Protein AF-A0A428YZC4-F1 (afdb_monomer)

Mean predicted aligned error: 5.6 Å

Secondary structure (DSSP, 8-state):
-PEEE-HHHHHHHHHTT--EEEE-TTTEEE-HHHHHHHHHHT-EEEE--TT---

Structure (mmCIF, N/CA/C/O backbone):
data_AF-A0A428YZC4-F1
#
_entry.id   AF-A0A428YZC4-F1
#
loop_
_atom_site.group_PDB
_atom_site.id
_atom_site.type_symbol
_atom_site.label_atom_id
_atom_site.label_alt_id
_atom_site.label_comp_id
_atom_site.label_asym_id
_atom_site.label_entity_id
_atom_site.label_seq_id
_atom_site.pdbx_PDB_ins_code
_atom_site.Cartn_x
_atom_site.Cartn_y
_atom_site.Cartn_z
_atom_site.occupancy
_atom_site.B_iso_or_equiv
_atom_site.auth_seq_id
_atom_site.auth_comp_id
_atom_site.auth_asym_id
_atom_site.auth_atom_id
_atom_site.pdbx_PDB_model_num
ATOM 1 N N . MET A 1 1 ? 11.854 -4.676 -16.490 1.00 76.06 1 MET A N 1
ATOM 2 C CA . MET A 1 1 ? 12.187 -3.826 -15.322 1.00 76.06 1 MET A CA 1
ATOM 3 C C . MET A 1 1 ? 11.241 -4.201 -14.192 1.00 76.06 1 MET A C 1
ATOM 5 O O . MET A 1 1 ? 10.072 -4.408 -14.486 1.00 76.06 1 MET A O 1
ATOM 9 N N . LYS A 1 2 ? 11.727 -4.369 -12.954 1.00 77.94 2 LYS A N 1
ATOM 10 C CA . LYS A 1 2 ? 10.854 -4.666 -11.804 1.00 77.94 2 LYS A CA 1
ATOM 11 C C . LYS A 1 2 ? 10.187 -3.379 -11.317 1.00 77.94 2 LYS A C 1
ATOM 13 O O . LYS A 1 2 ? 10.837 -2.336 -11.316 1.00 77.94 2 LYS A O 1
ATOM 18 N N . LYS A 1 3 ? 8.919 -3.446 -10.916 1.00 87.56 3 LYS A N 1
ATOM 19 C CA . LYS A 1 3 ? 8.180 -2.304 -10.364 1.00 87.56 3 LYS A CA 1
ATOM 20 C C . LYS A 1 3 ? 8.522 -2.148 -8.881 1.00 87.56 3 LYS A C 1
ATOM 22 O O . LYS A 1 3 ? 8.388 -3.101 -8.124 1.00 87.56 3 LYS A O 1
ATOM 27 N N . LEU A 1 4 ? 8.993 -0.980 -8.462 1.00 90.88 4 LEU A N 1
ATOM 28 C CA . LEU A 1 4 ? 9.203 -0.688 -7.044 1.00 90.88 4 LEU A CA 1
ATOM 29 C C . LEU A 1 4 ? 7.898 -0.141 -6.462 1.00 90.88 4 LEU A C 1
ATOM 31 O O . LEU A 1 4 ? 7.317 0.769 -7.042 1.00 90.88 4 LEU A O 1
ATOM 35 N N . ILE A 1 5 ? 7.445 -0.715 -5.354 1.00 91.88 5 ILE A N 1
ATOM 36 C CA . ILE A 1 5 ? 6.271 -0.282 -4.599 1.00 91.88 5 ILE A CA 1
ATOM 37 C C . ILE A 1 5 ? 6.783 0.310 -3.298 1.00 91.88 5 ILE A C 1
ATOM 39 O O . ILE A 1 5 ? 7.438 -0.377 -2.509 1.00 91.88 5 ILE A O 1
ATOM 43 N N . THR A 1 6 ? 6.496 1.588 -3.098 1.00 93.88 6 THR A N 1
ATOM 44 C CA . THR A 1 6 ? 6.970 2.359 -1.954 1.00 93.88 6 THR A CA 1
ATOM 45 C C . THR A 1 6 ? 5.822 2.727 -1.024 1.00 93.88 6 THR A C 1
ATOM 47 O O . THR A 1 6 ? 4.647 2.628 -1.374 1.00 93.88 6 THR A O 1
ATOM 50 N N . ALA A 1 7 ? 6.158 3.220 0.167 1.00 94.12 7 ALA A N 1
ATOM 51 C CA . ALA A 1 7 ? 5.182 3.814 1.074 1.00 94.12 7 ALA A CA 1
ATOM 52 C C . ALA A 1 7 ? 4.362 4.933 0.416 1.00 94.12 7 ALA A C 1
ATOM 54 O O . ALA A 1 7 ? 3.186 5.094 0.734 1.00 94.12 7 ALA A O 1
ATOM 55 N N . HIS A 1 8 ? 4.955 5.688 -0.513 1.00 93.81 8 HIS A N 1
ATOM 56 C CA . HIS A 1 8 ? 4.234 6.724 -1.244 1.00 93.81 8 HIS A CA 1
ATOM 57 C C . HIS A 1 8 ? 3.112 6.129 -2.099 1.00 93.81 8 HIS A C 1
ATOM 59 O O . HIS A 1 8 ? 1.982 6.600 -2.014 1.00 93.81 8 HIS A O 1
ATOM 65 N N . ASP A 1 9 ? 3.392 5.050 -2.839 1.00 91.81 9 ASP A N 1
ATOM 66 C CA . ASP A 1 9 ? 2.395 4.360 -3.665 1.00 91.81 9 ASP A CA 1
ATOM 67 C C . ASP A 1 9 ? 1.198 3.876 -2.835 1.00 91.81 9 ASP A C 1
ATOM 69 O O . ASP A 1 9 ? 0.053 4.023 -3.258 1.00 91.81 9 ASP A O 1
ATOM 73 N N . ILE A 1 10 ? 1.448 3.345 -1.631 1.00 93.06 10 ILE A N 1
ATOM 74 C CA . ILE A 1 10 ? 0.386 2.901 -0.713 1.00 93.06 10 ILE A CA 1
ATOM 75 C C . ILE A 1 10 ? -0.467 4.083 -0.244 1.00 93.06 10 ILE A C 1
ATOM 77 O O . ILE A 1 10 ? -1.694 4.019 -0.288 1.00 93.06 10 ILE A O 1
ATOM 81 N N . ARG A 1 11 ? 0.165 5.189 0.172 1.00 92.81 11 ARG A N 1
ATOM 82 C CA . ARG A 1 11 ? -0.556 6.392 0.626 1.00 92.81 11 ARG A CA 1
ATOM 83 C C . ARG A 1 11 ? -1.372 7.006 -0.494 1.00 92.81 11 ARG A C 1
ATOM 85 O O . ARG A 1 11 ? -2.491 7.439 -0.252 1.00 92.81 11 ARG A O 1
ATOM 92 N N . GLU A 1 12 ? -0.828 7.040 -1.703 1.00 94.06 12 GLU A N 1
ATOM 93 C CA . GLU A 1 12 ? -1.550 7.519 -2.872 1.00 94.06 12 GLU A CA 1
ATOM 94 C C . GLU A 1 12 ? -2.736 6.626 -3.219 1.00 94.06 12 GLU A C 1
ATOM 96 O O . GLU A 1 12 ? -3.809 7.152 -3.498 1.00 94.06 12 GLU A O 1
ATOM 101 N N . ALA A 1 13 ? -2.569 5.302 -3.204 1.00 91.44 13 ALA A N 1
ATOM 102 C CA . ALA A 1 13 ? -3.666 4.371 -3.447 1.00 91.44 13 ALA A CA 1
ATOM 103 C C . ALA A 1 13 ? -4.777 4.569 -2.405 1.00 91.44 13 ALA A C 1
ATOM 105 O O . ALA A 1 13 ? -5.933 4.782 -2.764 1.00 91.44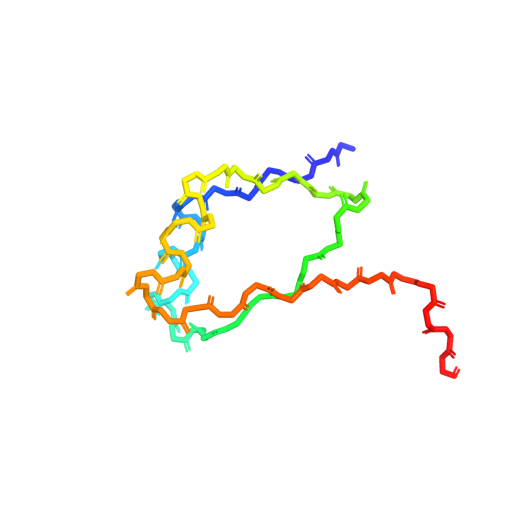 13 ALA A O 1
ATOM 106 N N . HIS A 1 14 ? -4.408 4.639 -1.126 1.00 91.62 14 HIS A N 1
ATOM 107 C CA . HIS A 1 14 ? -5.341 4.926 -0.043 1.00 91.62 14 HIS A CA 1
ATOM 108 C C . HIS A 1 14 ? -6.030 6.292 -0.196 1.00 91.62 14 HIS A C 1
ATOM 110 O O . HIS A 1 14 ? -7.241 6.406 -0.030 1.00 91.62 14 HIS A O 1
ATOM 116 N N . ALA A 1 15 ? -5.291 7.341 -0.568 1.00 92.69 15 ALA A N 1
ATOM 117 C CA . ALA A 1 15 ? -5.848 8.674 -0.810 1.00 92.69 15 ALA A CA 1
ATOM 118 C C . ALA A 1 15 ? -6.814 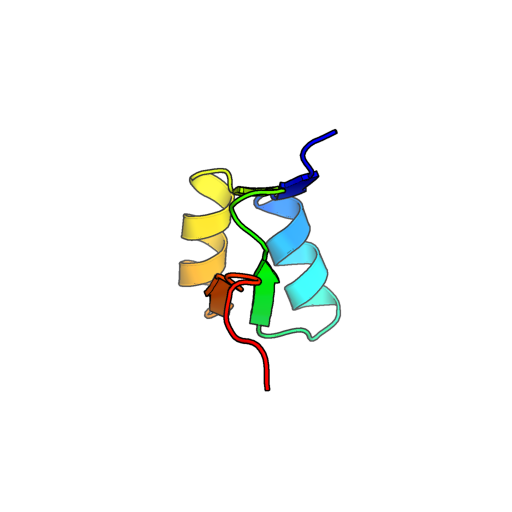8.713 -2.006 1.00 92.69 15 ALA A C 1
ATOM 120 O O . ALA A 1 15 ? -7.722 9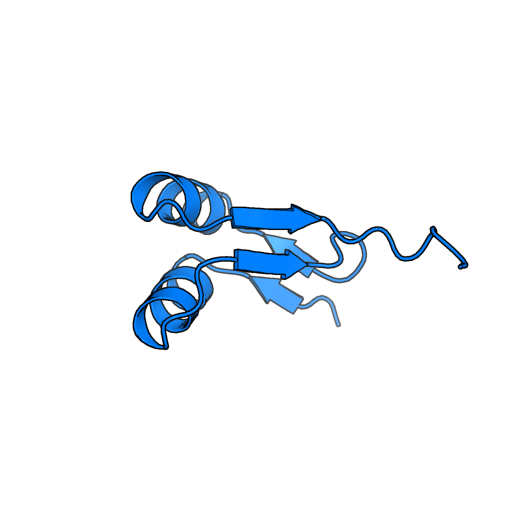.541 -2.034 1.00 92.69 15 ALA A O 1
ATOM 121 N N . ARG A 1 16 ? -6.643 7.812 -2.980 1.00 91.81 16 ARG A N 1
ATOM 122 C CA . ARG A 1 16 ? -7.582 7.614 -4.094 1.00 91.81 16 ARG A CA 1
ATOM 123 C C . ARG A 1 16 ? -8.830 6.818 -3.691 1.00 91.81 16 ARG A C 1
ATOM 125 O O . ARG A 1 16 ? -9.758 6.744 -4.489 1.00 91.81 16 ARG A O 1
ATOM 132 N N . GLY A 1 17 ? -8.869 6.268 -2.476 1.00 91.56 17 GLY A N 1
ATOM 133 C CA . GLY A 1 17 ? -9.967 5.448 -1.961 1.00 91.56 17 GLY A CA 1
ATOM 134 C C . GLY A 1 17 ? -9.761 3.940 -2.122 1.00 91.56 17 GLY A C 1
ATOM 135 O O . GLY A 1 17 ? -10.675 3.178 -1.819 1.00 91.56 17 GLY A O 1
ATOM 136 N N . GLU A 1 18 ? -8.585 3.496 -2.572 1.00 91.25 18 GLU A N 1
ATOM 137 C CA . GLU A 1 18 ? -8.262 2.071 -2.610 1.00 91.25 18 GLU A CA 1
ATOM 138 C C . GLU A 1 18 ? -7.971 1.568 -1.191 1.00 91.25 18 GLU A C 1
ATOM 140 O O . GLU A 1 18 ? -7.331 2.246 -0.391 1.00 91.25 18 GLU A O 1
ATOM 145 N N . LEU A 1 19 ? -8.401 0.348 -0.882 1.00 87.75 19 LEU A N 1
ATOM 146 C CA . LEU A 1 19 ? -8.128 -0.302 0.408 1.00 87.75 19 LEU A CA 1
ATOM 147 C C .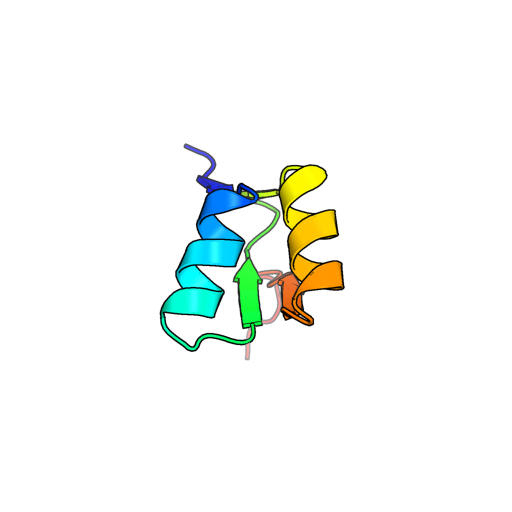 LEU A 1 19 ? -7.234 -1.534 0.261 1.00 87.75 19 LEU A C 1
ATOM 149 O O . LEU A 1 19 ? -6.824 -2.130 1.256 1.00 87.75 19 LEU A O 1
ATOM 153 N N . ALA A 1 20 ? -6.937 -1.932 -0.974 1.00 88.81 20 ALA A N 1
ATOM 154 C CA . ALA A 1 20 ? -6.099 -3.076 -1.264 1.00 88.81 20 ALA A CA 1
ATOM 155 C C . ALA A 1 20 ? -5.332 -2.884 -2.573 1.00 88.81 20 ALA A C 1
ATOM 157 O O . ALA A 1 20 ? -5.806 -2.212 -3.485 1.00 88.81 20 ALA A O 1
ATOM 158 N N . MET A 1 21 ? -4.161 -3.512 -2.685 1.00 87.62 21 MET A N 1
ATOM 159 C CA . MET A 1 21 ? -3.453 -3.641 -3.957 1.00 87.62 21 MET A CA 1
ATOM 160 C C . MET A 1 21 ? -2.996 -5.070 -4.173 1.00 87.62 21 MET A C 1
ATOM 162 O O . MET A 1 21 ? -2.428 -5.688 -3.275 1.00 87.62 21 MET A O 1
ATOM 166 N N . SER A 1 22 ? -3.194 -5.566 -5.390 1.00 84.88 22 SER A N 1
ATOM 167 C CA . SER A 1 22 ? -2.649 -6.850 -5.806 1.00 84.88 22 SER A CA 1
ATOM 168 C C . SER A 1 22 ? -1.301 -6.635 -6.486 1.00 84.88 22 SER A C 1
ATOM 170 O O . SER A 1 22 ? -1.194 -5.876 -7.452 1.00 84.88 22 SER A O 1
ATOM 172 N N . VAL A 1 23 ? -0.254 -7.262 -5.960 1.00 84.12 23 VAL A N 1
ATOM 173 C CA . VAL A 1 23 ? 1.125 -7.079 -6.414 1.00 84.12 23 VAL A CA 1
ATOM 174 C C . VAL A 1 23 ? 1.735 -8.415 -6.782 1.00 84.12 23 VAL A C 1
ATOM 176 O O . VAL A 1 23 ? 1.722 -9.372 -6.011 1.00 84.12 23 VAL A O 1
ATOM 179 N N . VAL A 1 24 ? 2.308 -8.475 -7.979 1.00 82.56 24 VAL A N 1
ATOM 180 C CA . VAL A 1 24 ? 3.042 -9.652 -8.438 1.00 82.56 24 VAL A CA 1
ATOM 181 C C . VAL A 1 24 ? 4.462 -9.549 -7.892 1.00 82.56 24 VAL A C 1
ATOM 183 O O . VAL A 1 24 ? 5.282 -8.821 -8.457 1.00 82.56 24 VAL A O 1
ATOM 186 N N . LEU A 1 25 ? 4.772 -10.256 -6.798 1.00 79.62 25 LEU A N 1
ATOM 187 C CA . LEU A 1 25 ? 6.096 -10.227 -6.144 1.00 79.62 25 LEU A CA 1
ATOM 188 C C . LEU A 1 25 ? 7.242 -10.575 -7.098 1.00 79.62 25 LEU A C 1
ATOM 190 O O . LEU A 1 25 ? 8.353 -10.058 -6.994 1.00 79.62 25 LEU A O 1
ATOM 194 N N . ARG A 1 26 ? 6.982 -11.445 -8.075 1.00 79.88 26 ARG A N 1
ATOM 195 C CA . ARG A 1 26 ? 7.987 -11.829 -9.069 1.00 79.88 26 ARG A CA 1
ATOM 196 C C . ARG A 1 26 ? 8.414 -10.646 -9.948 1.00 79.88 26 ARG A C 1
ATOM 198 O O . ARG A 1 26 ? 9.575 -10.568 -10.359 1.00 79.88 26 ARG A O 1
ATOM 205 N N . ALA A 1 27 ? 7.492 -9.718 -10.204 1.00 82.31 27 ALA A N 1
ATOM 206 C CA . ALA A 1 27 ? 7.695 -8.530 -11.027 1.00 82.31 27 ALA A CA 1
ATOM 207 C C . ALA A 1 27 ? 7.862 -7.241 -10.205 1.00 82.31 27 ALA A C 1
ATOM 209 O O . ALA A 1 27 ? 8.245 -6.216 -10.774 1.00 82.31 27 ALA A O 1
ATOM 210 N N . SER A 1 28 ? 7.618 -7.285 -8.892 1.00 85.44 28 SER A N 1
ATOM 211 C CA . SER A 1 28 ? 7.562 -6.098 -8.044 1.00 85.44 28 SER A CA 1
ATOM 212 C C . SER A 1 28 ? 8.361 -6.257 -6.756 1.00 85.44 28 SER A C 1
ATOM 214 O O . SER A 1 28 ? 8.380 -7.319 -6.147 1.00 85.44 28 SER A O 1
ATOM 216 N N . ILE A 1 29 ? 9.023 -5.188 -6.330 1.00 89.38 29 ILE A N 1
ATOM 217 C CA . ILE A 1 29 ? 9.737 -5.116 -5.056 1.00 89.38 29 ILE A CA 1
ATOM 218 C C . ILE A 1 29 ? 8.925 -4.207 -4.147 1.00 89.38 29 ILE A C 1
ATOM 220 O O . ILE A 1 29 ? 8.651 -3.071 -4.518 1.00 89.38 29 ILE A O 1
ATOM 224 N N . ILE A 1 30 ? 8.553 -4.698 -2.972 1.00 90.88 30 ILE A N 1
ATOM 225 C CA . ILE A 1 30 ? 7.851 -3.913 -1.956 1.00 90.8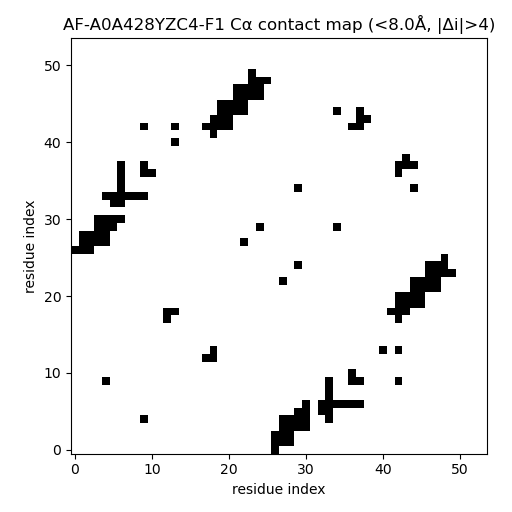8 30 ILE A CA 1
ATOM 226 C C . ILE A 1 30 ? 8.897 -3.460 -0.945 1.00 90.88 30 ILE A C 1
ATOM 228 O O . ILE A 1 30 ? 9.609 -4.302 -0.392 1.00 90.88 30 ILE A O 1
ATOM 232 N N . THR A 1 31 ? 9.022 -2.153 -0.720 1.00 92.06 31 THR A N 1
ATOM 233 C CA . THR A 1 31 ? 9.920 -1.654 0.327 1.00 92.06 31 THR A CA 1
ATOM 234 C C . THR A 1 31 ? 9.363 -2.002 1.711 1.00 92.06 31 THR A C 1
ATOM 236 O O . THR A 1 31 ? 8.142 -2.093 1.873 1.00 92.06 31 THR A O 1
ATOM 239 N N . PRO A 1 32 ? 10.219 -2.207 2.728 1.00 91.88 32 PRO A N 1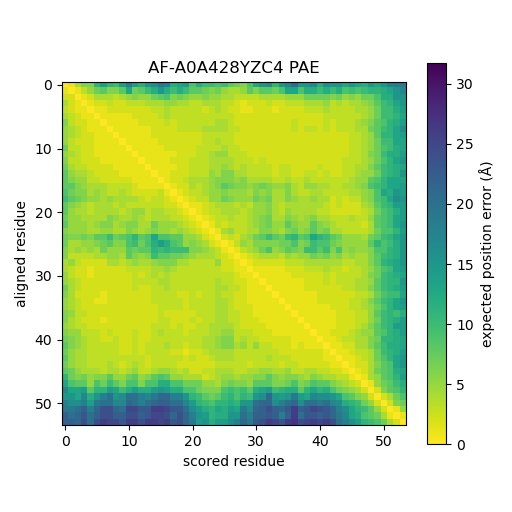
ATOM 240 C CA . PRO A 1 32 ? 9.748 -2.456 4.090 1.00 91.88 32 PRO A CA 1
ATOM 241 C C . PRO A 1 32 ? 8.825 -1.334 4.581 1.00 91.88 32 PRO A C 1
ATOM 243 O O . PRO A 1 32 ? 7.751 -1.629 5.099 1.00 91.88 32 PRO A O 1
ATOM 246 N N . GLU A 1 33 ? 9.158 -0.070 4.291 1.00 94.88 33 GLU A N 1
ATOM 247 C CA . GLU A 1 33 ? 8.329 1.073 4.696 1.00 94.88 33 GLU A CA 1
ATOM 248 C C . GLU A 1 33 ? 6.927 1.030 4.065 1.00 94.88 33 GLU A C 1
ATOM 250 O O . GLU A 1 33 ? 5.953 1.467 4.674 1.00 94.88 33 GLU A O 1
ATOM 255 N N . ALA A 1 34 ? 6.790 0.497 2.843 1.00 92.56 34 ALA A N 1
ATOM 256 C CA . ALA A 1 34 ? 5.484 0.329 2.205 1.00 92.56 34 ALA A CA 1
ATOM 257 C C . ALA A 1 34 ? 4.595 -0.639 2.987 1.00 92.56 34 ALA A C 1
ATOM 259 O O . ALA A 1 34 ? 3.392 -0.422 3.108 1.00 92.56 34 ALA A O 1
ATOM 260 N N . ARG A 1 35 ? 5.199 -1.692 3.539 1.00 91.56 35 ARG A N 1
ATOM 261 C CA . ARG A 1 35 ? 4.510 -2.709 4.330 1.00 91.56 35 ARG A CA 1
ATOM 262 C C . ARG A 1 35 ? 4.079 -2.153 5.687 1.00 91.56 35 ARG A C 1
ATOM 264 O O . ARG A 1 35 ? 2.947 -2.384 6.090 1.00 91.56 35 ARG A O 1
ATOM 271 N N . GLU A 1 36 ? 4.931 -1.354 6.328 1.00 94.38 36 GLU A N 1
ATOM 272 C CA . GLU A 1 36 ? 4.588 -0.642 7.568 1.00 94.38 36 GLU A CA 1
ATOM 273 C C . GLU A 1 36 ? 3.427 0.338 7.362 1.00 94.38 36 GLU A C 1
ATOM 275 O O . GLU A 1 36 ? 2.473 0.355 8.133 1.00 94.38 36 GLU A O 1
ATOM 280 N N . VAL A 1 37 ? 3.465 1.135 6.290 1.00 94.31 37 VAL A N 1
ATOM 281 C CA . VAL A 1 37 ? 2.384 2.082 5.986 1.00 94.31 37 VAL A CA 1
ATOM 282 C C . VAL A 1 37 ? 1.088 1.372 5.611 1.00 94.31 37 VAL A C 1
ATOM 284 O O . VAL A 1 37 ? 0.012 1.852 5.961 1.00 94.31 37 VAL A O 1
ATOM 287 N N . ALA A 1 38 ? 1.176 0.238 4.921 1.00 92.88 38 ALA A N 1
ATOM 288 C CA . ALA A 1 38 ? 0.011 -0.570 4.613 1.00 92.88 38 ALA A CA 1
ATOM 289 C C . ALA A 1 38 ? -0.675 -1.083 5.886 1.00 92.88 38 ALA A C 1
ATOM 291 O O . ALA A 1 38 ? -1.883 -0.927 6.019 1.00 92.88 38 ALA A O 1
ATOM 292 N N . ASP A 1 39 ? 0.092 -1.586 6.854 1.00 93.31 39 ASP A N 1
ATOM 293 C CA . ASP A 1 39 ? -0.433 -2.015 8.155 1.00 93.31 39 ASP A CA 1
ATOM 294 C C . ASP A 1 39 ? -1.086 -0.849 8.922 1.00 93.31 39 ASP A C 1
ATOM 296 O O . ASP A 1 39 ? -2.241 -0.935 9.337 1.00 93.31 39 ASP A O 1
ATOM 300 N N . LEU A 1 40 ? -0.400 0.299 8.992 1.00 94.12 40 LEU A N 1
ATOM 301 C CA . LEU A 1 40 ? -0.894 1.506 9.666 1.00 94.12 40 LEU A CA 1
ATOM 302 C C . LEU A 1 40 ? -2.196 2.058 9.068 1.00 94.12 40 LEU A C 1
ATOM 304 O O . LEU A 1 40 ? -3.033 2.587 9.797 1.00 94.12 40 LEU A O 1
ATOM 308 N N . LEU A 1 41 ? -2.351 1.984 7.745 1.00 91.44 41 LEU A N 1
ATOM 309 C CA . LEU A 1 41 ? -3.541 2.461 7.037 1.00 91.44 41 LEU A CA 1
ATOM 310 C C . LEU A 1 41 ? -4.640 1.394 6.924 1.00 91.44 41 LEU A C 1
ATOM 312 O O . LEU A 1 41 ? -5.707 1.689 6.392 1.00 91.44 41 LEU A O 1
ATOM 316 N N . GLY A 1 42 ? -4.397 0.160 7.379 1.00 92.38 42 GLY A N 1
ATOM 317 C CA . GLY A 1 42 ? -5.292 -0.970 7.119 1.00 92.38 42 GLY A CA 1
ATOM 318 C C . GLY A 1 42 ? -5.402 -1.319 5.628 1.00 92.38 42 GLY A C 1
ATOM 319 O O . GLY A 1 42 ? -6.404 -1.880 5.188 1.00 92.38 42 GLY A O 1
ATOM 320 N N . PHE A 1 43 ? -4.389 -0.962 4.837 1.00 92.06 43 PHE A N 1
ATOM 321 C CA . PHE A 1 43 ? -4.327 -1.207 3.405 1.00 92.06 43 PHE A CA 1
ATOM 322 C C . PHE A 1 43 ? -3.820 -2.629 3.141 1.00 92.06 43 PHE A C 1
ATOM 324 O O . PHE A 1 43 ? -2.724 -3.014 3.544 1.00 92.06 43 PHE A O 1
ATOM 331 N N . THR A 1 44 ? -4.603 -3.431 2.428 1.00 90.75 44 THR A N 1
ATOM 332 C CA . THR A 1 44 ? -4.288 -4.846 2.206 1.00 90.75 44 THR A CA 1
ATOM 333 C C . THR A 1 44 ? -3.404 -5.025 0.972 1.00 90.75 44 THR A C 1
ATOM 335 O O . THR A 1 44 ? -3.858 -4.877 -0.160 1.00 90.75 44 THR A O 1
ATOM 338 N N . ILE A 1 45 ? -2.138 -5.399 1.158 1.00 89.38 45 ILE A N 1
ATOM 339 C CA . ILE A 1 45 ? -1.267 -5.796 0.043 1.00 89.38 45 ILE A CA 1
ATOM 340 C C . ILE A 1 45 ? -1.446 -7.297 -0.203 1.00 89.38 45 ILE A C 1
ATOM 342 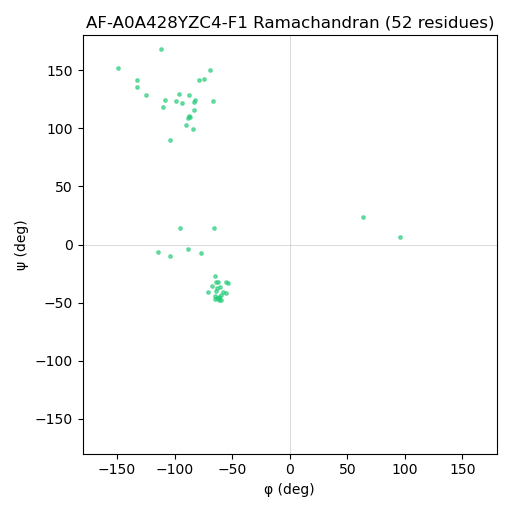O O . ILE A 1 45 ? -1.019 -8.119 0.604 1.00 89.38 45 ILE A O 1
ATOM 346 N N . THR A 1 46 ? -2.085 -7.659 -1.314 1.00 86.69 46 THR A N 1
ATOM 347 C CA . THR A 1 46 ? -2.287 -9.052 -1.727 1.00 86.69 46 THR A CA 1
ATOM 348 C C . THR A 1 46 ? -1.205 -9.469 -2.709 1.00 86.69 46 THR A C 1
ATOM 350 O O . THR A 1 46 ? -0.959 -8.797 -3.707 1.00 86.69 46 THR A O 1
ATOM 353 N N . GLU A 1 47 ? -0.563 -10.598 -2.453 1.00 83.00 47 GLU A N 1
ATOM 354 C CA . GLU A 1 47 ? 0.466 -11.138 -3.335 1.00 83.00 47 GLU A CA 1
ATOM 355 C C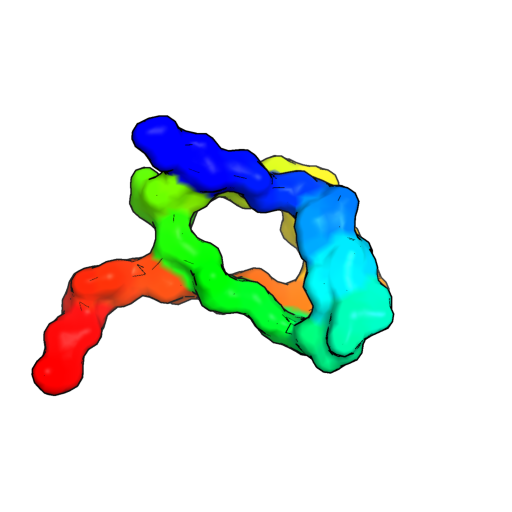 . GLU A 1 47 ? -0.221 -11.995 -4.407 1.00 83.00 47 GLU A C 1
ATOM 357 O O . GLU A 1 47 ? -0.788 -13.044 -4.108 1.00 83.00 47 GLU A O 1
ATOM 362 N N . CYS A 1 48 ? -0.230 -11.518 -5.654 1.00 77.75 48 CYS A N 1
ATOM 363 C CA . CYS A 1 48 ? -0.799 -12.256 -6.779 1.00 77.75 48 CYS A CA 1
ATOM 364 C C . CYS A 1 48 ? 0.310 -13.108 -7.397 1.00 77.75 48 CYS A C 1
ATOM 366 O O . CYS A 1 48 ? 1.199 -12.591 -8.080 1.00 77.75 48 CYS A O 1
ATOM 368 N N . ASP A 1 49 ? 0.292 -14.407 -7.112 1.00 66.38 49 ASP A N 1
ATOM 369 C CA . ASP A 1 49 ? 1.124 -15.360 -7.831 1.00 66.38 49 ASP A CA 1
ATOM 370 C C . ASP A 1 49 ? 0.394 -15.726 -9.127 1.00 66.38 49 ASP A C 1
ATOM 372 O O . ASP A 1 49 ? -0.697 -16.291 -9.097 1.00 66.38 49 ASP A O 1
ATOM 376 N N . GLU A 1 50 ? 0.971 -15.387 -10.279 1.00 58.41 50 GLU A N 1
ATOM 377 C CA . GLU A 1 50 ? 0.40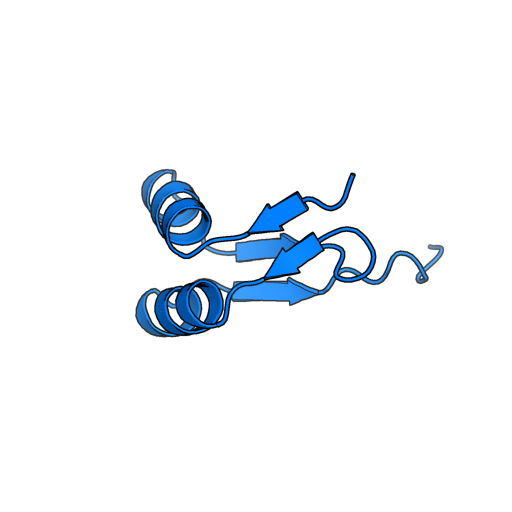4 -15.665 -11.613 1.00 58.41 50 GLU A CA 1
ATOM 378 C C . GLU A 1 50 ? 0.335 -17.181 -11.935 1.00 58.41 50 GLU A C 1
ATOM 380 O O . GLU A 1 50 ? 0.142 -17.576 -13.079 1.00 58.41 50 GLU A O 1
ATOM 385 N N . SER A 1 51 ? 0.497 -18.056 -10.935 1.00 53.62 51 SER A N 1
ATOM 386 C CA . SER A 1 51 ? 0.457 -19.517 -11.067 1.00 53.62 51 SER A CA 1
ATOM 387 C C . SER A 1 51 ? -0.907 -20.138 -10.759 1.00 53.62 51 SER A C 1
ATOM 389 O O . SER A 1 51 ? -0.975 -21.357 -10.597 1.00 53.62 51 SER A O 1
ATOM 391 N N . ILE A 1 52 ? -1.994 -19.360 -10.683 1.00 47.59 52 ILE A N 1
ATOM 392 C CA . ILE A 1 52 ? -3.350 -19.930 -10.636 1.00 47.59 52 ILE A CA 1
ATOM 393 C C . ILE A 1 52 ? -4.017 -19.765 -12.009 1.00 47.59 52 ILE A C 1
ATOM 395 O O . ILE A 1 52 ? -4.651 -18.739 -12.260 1.00 47.59 52 ILE A O 1
ATOM 399 N N . PRO A 1 53 ? -3.867 -20.734 -12.933 1.00 52.62 53 PRO A N 1
ATOM 400 C CA . PRO A 1 53 ? -4.746 -20.805 -14.088 1.00 52.62 53 PRO A CA 1
ATOM 401 C C . PRO A 1 53 ? -6.154 -21.154 -13.587 1.00 52.62 53 PRO A C 1
ATOM 403 O O . PRO A 1 53 ? -6.331 -22.151 -12.882 1.00 52.62 53 PRO A O 1
ATOM 406 N N . VAL A 1 54 ? -7.132 -20.309 -13.916 1.00 54.78 54 VAL A N 1
ATOM 407 C CA . VAL A 1 54 ? -8.564 -20.643 -13.833 1.00 54.78 54 VAL A CA 1
ATOM 408 C C . VAL A 1 54 ? -9.008 -21.409 -15.070 1.00 54.78 54 VAL A C 1
ATOM 410 O O . VAL A 1 54 ? -8.465 -21.125 -16.163 1.00 54.78 54 VAL A O 1
#

Radius of gyration: 11.31 Å; Cα contacts (8 Å, |Δi|>4): 77; chains: 1; bounding box: 22×30×25 Å

Sequence (54 aa):
MKKLITAHDIREAHARGELAMSVVLRASIITPEAREVADLLGFTITECDESIPV

Nearest PDB structures (foldseek):
  4ggm-assembly1_X  TM=8.709E-01  e=1.242E-01  Caulobacter vibrioides NA1000
  4j6e-assembly1_A-2  TM=8.689E-01  e=9.666E-01  Caulobacter vibrioides NA1000
  2x6s-assembly3_A  TM=6.316E-01  e=3.092E+00  Human spumaretrovirus

Foldseek 3Di:
DAAEAELVNLVVCVVVVAQEDEDAVVRYDYDPRNVVSNVVSNRHYHHDHPPDDD

Solvent-accessible surface area (backbone atoms only — not comparable to full-atom values): 3230 Å² total; per-residue (Å²): 133,69,46,78,42,39,40,63,58,49,52,51,40,43,75,74,68,44,55,63,48,78,40,42,61,95,50,33,48,74,39,70,62,18,54,54,48,20,61,77,69,67,34,44,78,40,77,45,67,92,82,69,85,128

pLDDT: mean 85.56, std 11.75, range [47.59, 94.88]